Protein AF-A0AAV9DSA7-F1 (afdb_monomer_lite)

Foldseek 3Di:
DDDPVNVVVVVVVVCVVVVVVPDDDDDPPPPPPDDPDDDCPPPVNQVVVCVVVVRDGAPDPPDPSNVVVVQVVCCVPVVDHPDPDPDDPADPVGPDDDDDPDPDD

Organism: Acorus calamus (NCBI:txid4465)

Structure (mmCIF, N/CA/C/O backbone):
data_AF-A0AAV9DSA7-F1
#
_entry.id   AF-A0AAV9DSA7-F1
#
loop_
_atom_site.group_PDB
_atom_site.id
_atom_site.type_symbol
_atom_site.label_atom_id
_atom_site.label_alt_id
_atom_site.label_comp_id
_atom_site.label_asym_id
_atom_site.label_entity_id
_atom_site.label_seq_id
_atom_site.pdbx_PDB_ins_code
_atom_site.Cartn_x
_atom_site.Cartn_y
_atom_site.Cartn_z
_atom_site.occupancy
_atom_site.B_iso_or_equiv
_atom_site.auth_seq_id
_atom_site.auth_comp_id
_atom_site.auth_asym_id
_atom_site.auth_atom_id
_atom_site.pdbx_PDB_model_num
ATOM 1 N N . MET A 1 1 ? 41.291 27.885 34.949 1.00 66.38 1 MET A N 1
ATOM 2 C CA . MET A 1 1 ? 41.569 26.558 34.360 1.00 66.38 1 MET A CA 1
ATOM 3 C C . MET A 1 1 ? 40.286 26.070 33.711 1.00 66.38 1 MET A C 1
ATOM 5 O O . MET A 1 1 ? 39.319 25.838 34.423 1.00 66.38 1 MET A O 1
ATOM 9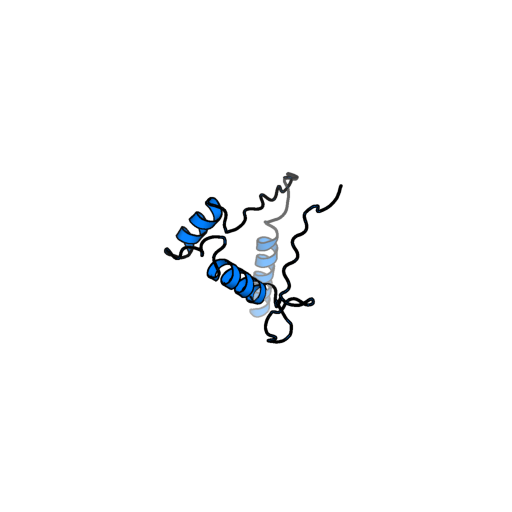 N N . THR A 1 2 ? 40.212 26.038 32.382 1.00 75.44 2 THR A N 1
ATOM 10 C CA . THR A 1 2 ? 39.025 25.543 31.668 1.00 75.44 2 THR A CA 1
ATOM 11 C C . THR A 1 2 ? 38.981 24.016 31.749 1.00 75.44 2 THR A C 1
ATOM 13 O O . THR A 1 2 ? 39.989 23.350 31.528 1.00 75.44 2 THR A O 1
ATOM 16 N N . SER A 1 3 ? 37.828 23.458 32.127 1.00 88.81 3 SER A N 1
ATOM 17 C CA . SER A 1 3 ? 37.649 22.006 32.250 1.00 88.81 3 SER A CA 1
ATOM 18 C C . SER A 1 3 ? 37.728 21.330 30.871 1.00 88.81 3 SER A C 1
ATOM 20 O O . SER A 1 3 ? 37.156 21.857 29.912 1.00 88.81 3 SER A O 1
ATOM 22 N N . PRO A 1 4 ? 38.367 20.153 30.740 1.00 90.50 4 PRO A N 1
ATOM 23 C CA . PRO A 1 4 ? 38.446 19.424 29.469 1.00 90.50 4 PRO A CA 1
ATOM 24 C C . PRO A 1 4 ? 37.063 19.044 28.914 1.00 90.50 4 PRO A C 1
ATOM 26 O O . PRO A 1 4 ? 36.864 19.027 27.701 1.00 90.50 4 PRO A O 1
ATOM 29 N N . ILE A 1 5 ? 36.077 18.831 29.792 1.00 92.69 5 ILE A N 1
ATOM 30 C CA . ILE A 1 5 ? 34.685 18.545 29.406 1.00 92.69 5 ILE A CA 1
ATOM 31 C C . ILE A 1 5 ? 34.055 19.760 28.717 1.00 92.69 5 ILE A C 1
ATOM 33 O O . ILE A 1 5 ? 33.339 19.620 27.729 1.00 92.69 5 ILE A O 1
ATOM 37 N N . PHE A 1 6 ? 34.358 20.966 29.200 1.00 91.81 6 PHE A N 1
ATOM 38 C CA . PHE A 1 6 ? 33.834 22.200 28.622 1.00 91.81 6 PHE A CA 1
ATOM 39 C C . PHE A 1 6 ? 34.348 22.418 27.192 1.00 91.81 6 PHE A C 1
ATOM 41 O O . PHE A 1 6 ? 33.571 22.767 26.307 1.00 91.81 6 PHE A O 1
ATOM 48 N N . LEU A 1 7 ? 35.633 22.144 26.942 1.00 91.31 7 LEU A N 1
ATOM 49 C CA . LEU A 1 7 ? 36.225 22.234 25.602 1.00 91.31 7 LEU A CA 1
ATOM 50 C C . LEU A 1 7 ? 35.625 21.207 24.632 1.00 91.31 7 LEU A C 1
ATOM 52 O O . LEU A 1 7 ? 35.343 21.545 23.484 1.00 91.31 7 LEU A O 1
ATOM 56 N N . PHE A 1 8 ? 35.381 19.979 25.099 1.00 91.81 8 PHE A N 1
ATOM 57 C CA . PHE A 1 8 ? 34.747 18.933 24.294 1.00 91.81 8 PHE A CA 1
ATOM 58 C C . PHE A 1 8 ? 33.315 19.307 23.889 1.00 91.81 8 PHE A C 1
ATOM 60 O O . PHE A 1 8 ? 32.952 19.211 22.716 1.00 91.81 8 PHE A O 1
ATOM 67 N N . LEU A 1 9 ? 32.514 19.792 24.844 1.00 93.06 9 LEU A N 1
ATOM 68 C CA . LEU A 1 9 ? 31.147 20.228 24.567 1.00 93.06 9 LEU A CA 1
ATOM 69 C C . LEU A 1 9 ? 31.126 21.428 23.617 1.00 93.06 9 LEU A C 1
ATOM 71 O O . LEU A 1 9 ? 30.330 21.435 22.681 1.00 93.06 9 LEU A O 1
ATOM 75 N N . LEU A 1 10 ? 32.020 22.403 23.801 1.00 91.12 10 LEU A N 1
ATOM 76 C CA . LEU A 1 10 ? 32.135 23.557 22.909 1.00 91.12 10 LEU A CA 1
ATOM 77 C C . LEU A 1 10 ? 32.443 23.125 21.468 1.00 91.12 10 LEU A C 1
ATOM 79 O O . LEU A 1 10 ? 31.769 23.561 20.538 1.00 91.12 10 LEU A O 1
ATOM 83 N N . PHE A 1 11 ? 33.419 22.233 21.288 1.00 89.94 11 PHE A N 1
ATOM 84 C CA . PHE A 1 11 ? 33.782 21.701 19.975 1.00 89.94 11 PHE A CA 1
ATOM 85 C C . PHE A 1 11 ? 32.600 20.992 19.300 1.00 89.94 11 PHE A C 1
ATOM 87 O O . PHE A 1 11 ? 32.293 21.266 18.140 1.00 89.94 11 PHE A O 1
ATOM 94 N N . PHE A 1 12 ? 31.887 20.139 20.040 1.00 87.69 12 PHE A N 1
ATOM 95 C CA . PHE A 1 12 ? 30.717 19.427 19.527 1.00 87.69 12 PHE A CA 1
ATOM 96 C C . PHE A 1 12 ? 29.600 20.383 19.071 1.00 87.69 12 PHE A C 1
ATOM 98 O O . PHE A 1 12 ? 29.025 20.198 17.999 1.00 87.69 12 PHE A O 1
ATOM 105 N N . HIS A 1 13 ? 29.337 21.453 19.830 1.00 82.75 13 HIS A N 1
ATOM 106 C CA . HIS A 1 13 ? 28.334 22.457 19.459 1.00 82.75 13 HIS A CA 1
ATOM 107 C C . HIS A 1 13 ? 28.728 23.237 18.198 1.00 82.75 13 HIS A C 1
ATOM 109 O O . HIS A 1 13 ? 27.877 23.484 17.346 1.00 82.75 13 HIS A O 1
ATOM 115 N N . VAL A 1 14 ? 30.010 23.582 18.040 1.00 86.88 14 VAL A N 1
ATOM 116 C CA . VAL A 1 14 ? 30.517 24.248 16.828 1.00 86.88 14 VAL A CA 1
ATOM 117 C C . VAL A 1 14 ? 30.311 23.354 15.601 1.00 86.88 14 VAL A C 1
ATOM 119 O O . VAL A 1 14 ? 29.796 23.819 14.586 1.00 86.88 14 VAL A O 1
ATOM 122 N N . VAL A 1 15 ? 30.627 22.059 15.702 1.00 84.69 15 VAL A N 1
ATOM 123 C CA . VAL A 1 15 ? 30.419 21.100 14.603 1.00 84.69 15 VAL A CA 1
ATOM 124 C C . VAL A 1 15 ? 28.939 20.960 14.242 1.00 84.69 15 VAL A C 1
ATOM 126 O O . VAL A 1 15 ? 28.616 20.915 13.059 1.00 84.69 15 VAL A O 1
ATOM 129 N N . LEU A 1 16 ? 28.026 20.948 15.218 1.00 79.81 16 LEU A N 1
ATOM 130 C CA . LEU A 1 16 ? 26.587 20.890 14.940 1.00 79.81 16 LEU A CA 1
ATOM 131 C C . LEU A 1 16 ? 26.065 22.154 14.246 1.00 79.81 16 LEU A C 1
ATOM 133 O O . LEU A 1 16 ? 25.292 22.049 13.294 1.00 79.81 16 LEU A O 1
ATOM 137 N N . ILE A 1 17 ? 26.511 23.338 14.677 1.00 77.25 17 ILE A N 1
ATOM 138 C CA . ILE A 1 17 ? 26.101 24.613 14.072 1.00 77.25 17 ILE A CA 1
ATOM 139 C C . ILE A 1 17 ? 26.574 24.687 12.617 1.00 77.25 17 ILE A C 1
ATOM 141 O O . ILE A 1 17 ? 25.775 24.975 11.729 1.00 77.25 17 ILE A O 1
ATOM 145 N N . PHE A 1 18 ? 27.846 24.379 12.344 1.00 69.38 18 PHE A N 1
ATOM 146 C CA . PHE A 1 18 ? 28.387 24.460 10.983 1.00 69.38 18 PHE A CA 1
ATOM 147 C C . PHE A 1 18 ? 27.989 23.272 10.096 1.00 69.38 18 PHE A C 1
ATOM 149 O O . PHE A 1 18 ? 27.803 23.448 8.894 1.00 69.38 18 PHE A O 1
ATOM 156 N N . GLY A 1 19 ? 27.810 22.079 10.668 1.00 64.25 19 GLY A N 1
ATOM 157 C CA . GLY A 1 19 ? 27.406 20.875 9.941 1.00 64.25 19 GLY A CA 1
ATOM 158 C C . GLY A 1 19 ? 25.939 20.883 9.509 1.00 64.25 19 GLY A C 1
ATOM 159 O O . GLY A 1 19 ? 25.611 20.315 8.471 1.00 64.25 19 GLY A O 1
ATOM 160 N N . PHE A 1 20 ? 25.061 21.558 10.258 1.00 57.72 20 PHE A N 1
ATOM 161 C CA . PHE A 1 20 ? 23.633 21.640 9.933 1.00 57.72 20 PHE A CA 1
ATOM 162 C C . PHE A 1 20 ? 23.244 22.935 9.194 1.00 57.72 20 PHE A C 1
ATOM 164 O O . PHE A 1 20 ? 22.237 22.961 8.489 1.00 57.72 20 PHE A O 1
ATOM 171 N N . ALA A 1 21 ? 24.054 23.999 9.276 1.00 56.41 21 ALA A N 1
ATOM 172 C CA . ALA A 1 21 ? 23.79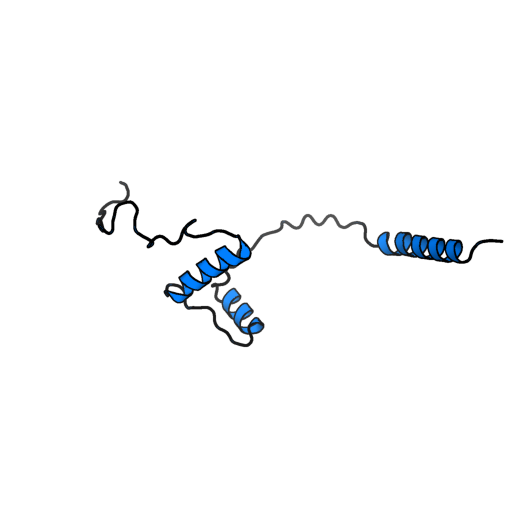4 25.263 8.573 1.00 56.41 21 ALA A CA 1
ATOM 173 C C . ALA A 1 21 ? 24.138 25.246 7.066 1.00 56.41 21 ALA A C 1
ATOM 175 O O . ALA A 1 21 ? 23.796 26.186 6.352 1.00 56.41 21 ALA A O 1
ATOM 176 N N . GLY A 1 22 ? 24.781 24.188 6.553 1.00 54.97 22 GLY A N 1
ATOM 177 C CA . GLY A 1 22 ? 25.168 24.067 5.138 1.00 54.97 22 GLY A CA 1
ATOM 178 C C . GLY A 1 22 ? 24.067 23.595 4.176 1.00 54.97 22 GLY A C 1
ATOM 179 O O . GLY A 1 22 ? 24.331 23.437 2.987 1.00 54.97 22 GLY A O 1
ATOM 180 N N . GLY A 1 23 ? 22.846 23.345 4.656 1.00 55.03 23 GLY A N 1
ATOM 181 C CA . GLY A 1 23 ? 21.782 22.710 3.872 1.00 55.03 23 GLY A CA 1
ATOM 182 C C . GLY A 1 23 ? 20.487 23.513 3.800 1.00 55.03 23 GLY A C 1
ATOM 183 O O . GLY A 1 23 ? 19.435 22.976 4.129 1.00 55.03 23 GLY A O 1
ATOM 184 N N . GLY A 1 24 ? 20.522 24.790 3.403 1.00 54.72 24 GLY A N 1
ATOM 185 C CA . GLY A 1 24 ? 19.303 25.607 3.397 1.00 54.72 24 GLY A CA 1
ATOM 186 C C . GLY A 1 24 ? 19.270 26.782 2.420 1.00 54.72 24 GLY A C 1
ATOM 187 O O . GLY A 1 24 ? 19.566 27.904 2.804 1.00 54.72 24 GLY A O 1
ATOM 188 N N . GLY A 1 25 ? 18.762 26.538 1.204 1.00 47.22 25 GLY A N 1
ATOM 189 C CA . GLY A 1 25 ? 18.079 27.549 0.375 1.00 47.22 25 GLY A CA 1
ATOM 190 C C . GLY A 1 25 ? 18.920 28.195 -0.742 1.00 47.22 25 GLY A C 1
ATOM 191 O O . GLY A 1 25 ? 20.038 28.619 -0.521 1.00 47.22 25 GLY A O 1
ATOM 192 N N . GLY A 1 26 ? 18.442 28.350 -1.978 1.00 49.34 26 GLY A N 1
ATOM 193 C CA . GLY A 1 26 ? 17.099 28.104 -2.478 1.00 49.34 26 GLY A CA 1
ATOM 194 C C . GLY A 1 26 ? 17.027 28.189 -4.002 1.00 49.34 26 GLY A C 1
ATOM 195 O O . GLY A 1 26 ? 17.467 29.150 -4.620 1.00 49.34 26 GLY A O 1
ATOM 196 N N . GLY A 1 27 ? 16.391 27.187 -4.598 1.00 48.31 27 GLY A N 1
ATOM 197 C CA . GLY A 1 27 ? 15.805 27.270 -5.927 1.00 48.31 27 GLY A CA 1
ATOM 198 C C . GLY A 1 27 ? 14.330 26.937 -5.788 1.00 48.31 27 GLY A C 1
ATOM 199 O O . GLY A 1 27 ? 13.981 25.777 -5.564 1.00 48.31 27 GLY A O 1
ATOM 200 N N . ARG A 1 28 ? 13.453 27.943 -5.883 1.00 56.59 28 ARG A N 1
ATOM 201 C CA . ARG A 1 28 ? 11.996 27.746 -5.942 1.00 56.59 28 ARG A CA 1
ATOM 202 C C . ARG A 1 28 ? 11.613 27.162 -7.303 1.00 56.59 28 ARG A C 1
ATOM 204 O O . ARG A 1 28 ? 10.973 27.819 -8.112 1.00 56.59 28 ARG A O 1
ATOM 211 N N . ASN A 1 29 ? 11.984 25.911 -7.549 1.00 56.72 29 ASN A N 1
ATOM 212 C CA . ASN A 1 29 ? 11.346 25.117 -8.584 1.00 56.72 29 ASN A CA 1
ATOM 213 C C . ASN A 1 29 ? 10.059 24.568 -7.981 1.00 56.72 29 ASN A C 1
ATOM 215 O O . ASN A 1 29 ? 10.081 23.555 -7.280 1.00 56.72 29 ASN A O 1
ATOM 219 N N . ARG A 1 30 ? 8.933 25.241 -8.241 1.00 57.62 30 ARG A N 1
ATOM 220 C CA . ARG A 1 30 ? 7.605 24.664 -8.019 1.00 57.62 30 ARG A CA 1
ATOM 221 C C . ARG A 1 30 ? 7.398 23.565 -9.063 1.00 57.62 30 ARG A C 1
ATOM 223 O O . ARG A 1 30 ? 6.678 23.749 -10.036 1.00 57.62 30 ARG A O 1
ATOM 230 N N . ARG A 1 31 ? 8.102 22.444 -8.880 1.00 61.88 31 ARG A N 1
ATOM 231 C CA . ARG A 1 31 ? 7.845 21.192 -9.586 1.00 61.88 31 ARG A CA 1
ATOM 232 C C . ARG A 1 31 ? 6.436 20.783 -9.183 1.00 61.88 31 ARG A C 1
ATOM 234 O O . ARG A 1 31 ? 6.189 20.494 -8.016 1.00 61.88 31 ARG A O 1
ATOM 241 N N . THR A 1 32 ? 5.497 20.838 -10.118 1.00 54.66 32 THR A N 1
ATOM 242 C CA . THR A 1 32 ? 4.220 20.147 -9.965 1.00 54.66 32 THR A CA 1
ATOM 243 C C . THR A 1 32 ? 4.553 18.676 -9.768 1.00 54.66 32 THR A C 1
ATOM 245 O O . THR A 1 32 ? 5.050 18.026 -10.685 1.00 54.66 32 THR A O 1
ATOM 248 N N . PHE A 1 33 ? 4.372 18.168 -8.550 1.00 62.62 33 PHE A N 1
ATOM 249 C CA . PHE A 1 33 ? 4.464 16.738 -8.298 1.00 62.62 33 PHE A CA 1
ATOM 250 C C . PHE A 1 33 ? 3.288 16.083 -9.026 1.00 62.62 33 PHE A C 1
ATOM 252 O O . PHE A 1 33 ? 2.151 16.148 -8.569 1.00 62.62 33 PHE A O 1
ATOM 259 N N . GLY A 1 34 ? 3.553 15.525 -10.205 1.00 59.97 34 GLY A N 1
ATOM 260 C CA . GLY A 1 34 ? 2.659 14.567 -10.835 1.00 59.97 34 GLY A CA 1
ATOM 261 C C . GLY A 1 34 ? 2.935 13.211 -10.206 1.00 59.97 34 GLY A C 1
ATOM 262 O O . GLY A 1 34 ? 4.045 12.697 -10.326 1.00 59.97 34 GLY A O 1
ATOM 263 N N . PHE A 1 35 ? 1.961 12.652 -9.495 1.00 61.69 35 PHE A N 1
ATOM 264 C CA . PHE A 1 35 ? 2.051 11.266 -9.060 1.00 61.69 35 PHE A CA 1
ATOM 265 C C . PHE A 1 35 ? 1.572 10.390 -10.211 1.00 61.69 35 PHE A C 1
ATOM 267 O O . PHE A 1 35 ? 0.385 10.366 -10.531 1.00 61.69 35 PHE A O 1
ATOM 274 N N . GLU A 1 36 ? 2.498 9.686 -10.851 1.00 61.62 36 GLU A N 1
ATOM 275 C CA . GLU A 1 36 ? 2.133 8.580 -11.724 1.00 61.62 36 GLU A CA 1
ATOM 276 C C . GLU A 1 36 ? 1.793 7.385 -10.828 1.00 61.62 36 GLU A C 1
ATOM 278 O O . GLU A 1 36 ? 2.656 6.802 -10.165 1.00 61.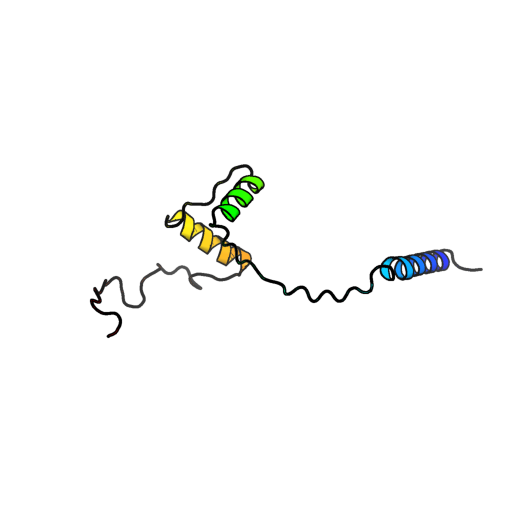62 36 GLU A O 1
ATOM 283 N N . PHE A 1 37 ? 0.502 7.073 -10.726 1.00 57.12 37 PHE A N 1
ATOM 284 C CA . PHE A 1 37 ? 0.031 5.955 -9.920 1.00 57.12 37 PHE A CA 1
ATOM 285 C C . PHE A 1 37 ? 0.276 4.642 -10.666 1.00 57.12 37 PHE A C 1
ATOM 287 O O . PHE A 1 37 ? -0.594 4.130 -11.366 1.00 57.12 37 PHE A O 1
ATOM 294 N N . HIS A 1 38 ? 1.465 4.069 -10.488 1.00 66.94 38 HIS A N 1
ATOM 295 C CA . HIS A 1 38 ? 1.751 2.705 -10.928 1.00 66.94 38 HIS A CA 1
ATOM 296 C C . HIS A 1 38 ? 1.140 1.713 -9.937 1.00 66.94 38 HIS A C 1
ATOM 298 O O . HIS A 1 38 ? 1.540 1.640 -8.773 1.00 66.94 38 HIS A O 1
ATOM 304 N N . ASN A 1 39 ? 0.159 0.924 -10.378 1.00 69.44 39 ASN A N 1
ATOM 305 C CA . ASN A 1 39 ? -0.249 -0.254 -9.618 1.00 69.44 39 ASN A CA 1
ATOM 306 C C . ASN A 1 39 ? 0.913 -1.261 -9.642 1.00 69.44 39 ASN A C 1
ATOM 308 O O . ASN A 1 39 ? 1.472 -1.508 -10.700 1.00 69.44 39 ASN A O 1
ATOM 312 N N . ARG A 1 40 ? 1.257 -1.893 -8.514 1.00 71.31 40 ARG A N 1
ATOM 313 C CA . ARG A 1 40 ? 2.333 -2.906 -8.435 1.00 71.31 40 ARG A CA 1
ATOM 314 C C . ARG A 1 40 ? 2.145 -4.065 -9.429 1.00 71.31 40 ARG A C 1
ATOM 316 O O . ARG A 1 40 ? 3.111 -4.725 -9.786 1.00 71.31 40 ARG A O 1
ATOM 323 N N . TYR A 1 41 ? 0.907 -4.303 -9.857 1.00 75.19 41 TYR A N 1
ATOM 324 C CA . TYR A 1 41 ? 0.550 -5.317 -10.849 1.00 75.19 41 TYR A CA 1
ATOM 325 C C . TYR A 1 41 ? 0.564 -4.814 -12.302 1.00 75.19 41 TYR A C 1
ATOM 327 O O . TYR A 1 41 ? 0.161 -5.556 -13.193 1.00 75.19 41 TYR A O 1
ATOM 335 N N . SER A 1 42 ? 1.000 -3.578 -12.564 1.00 79.81 42 SER A N 1
ATOM 336 C CA . SER A 1 42 ? 1.369 -3.159 -13.919 1.00 79.81 42 SER A CA 1
ATOM 337 C C . SER A 1 42 ? 2.586 -3.951 -14.395 1.00 79.81 42 SER A C 1
ATOM 339 O O . SER A 1 42 ? 3.353 -4.473 -13.587 1.00 79.81 42 SER A O 1
ATOM 341 N N . ASP A 1 43 ? 2.804 -4.014 -15.704 1.00 80.81 43 ASP A N 1
ATOM 342 C CA . ASP A 1 43 ? 3.960 -4.722 -16.269 1.00 80.81 43 ASP A CA 1
ATOM 343 C C . ASP A 1 43 ? 5.289 -4.136 -15.769 1.00 80.81 43 ASP A C 1
ATOM 345 O O . ASP A 1 43 ? 6.208 -4.872 -15.409 1.00 80.81 43 ASP A O 1
ATOM 349 N N . SER A 1 44 ? 5.357 -2.807 -15.638 1.00 79.06 44 SER A N 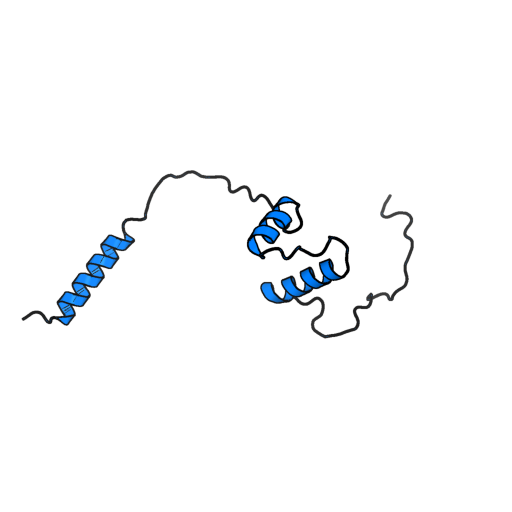1
ATOM 350 C CA . SER A 1 44 ? 6.494 -2.101 -15.040 1.00 79.06 44 SER A CA 1
ATOM 351 C C . SER A 1 44 ? 6.698 -2.460 -13.563 1.00 79.06 44 SER A C 1
ATOM 353 O O . SER A 1 44 ? 7.823 -2.726 -13.142 1.00 79.06 44 SER A O 1
ATOM 355 N N . GLY A 1 45 ? 5.619 -2.513 -12.776 1.00 78.81 45 GLY A N 1
ATOM 356 C CA . GLY A 1 45 ? 5.658 -2.849 -11.353 1.00 78.81 45 GLY A CA 1
ATOM 357 C C . GLY A 1 45 ? 6.014 -4.312 -11.091 1.00 78.81 45 GLY A C 1
ATOM 358 O O . GLY A 1 45 ? 6.780 -4.599 -10.168 1.00 78.81 45 GLY A O 1
ATOM 359 N N . ARG A 1 46 ? 5.518 -5.228 -11.932 1.00 81.69 46 ARG A N 1
ATOM 360 C CA . ARG A 1 46 ? 5.854 -6.656 -11.887 1.00 81.69 46 ARG A CA 1
ATOM 361 C C . ARG A 1 46 ? 7.327 -6.883 -12.185 1.00 81.69 46 ARG A C 1
ATOM 363 O O . ARG A 1 46 ? 7.991 -7.559 -11.408 1.00 81.69 46 ARG A O 1
ATOM 370 N N . ARG A 1 47 ? 7.851 -6.255 -13.241 1.00 80.88 47 ARG A N 1
ATOM 371 C CA . ARG A 1 47 ? 9.269 -6.350 -13.605 1.00 80.88 47 ARG A CA 1
ATOM 372 C C . ARG A 1 47 ? 10.181 -5.795 -12.513 1.00 80.88 47 ARG A C 1
ATOM 374 O O . ARG A 1 47 ? 11.094 -6.486 -12.077 1.00 80.88 47 ARG A O 1
ATOM 381 N N . TRP A 1 48 ? 9.882 -4.592 -12.018 1.00 82.12 48 TRP A N 1
ATOM 382 C CA . TRP A 1 48 ? 10.623 -4.001 -10.902 1.00 82.12 48 TRP A CA 1
ATOM 383 C C . TRP A 1 48 ? 10.616 -4.906 -9.670 1.00 82.12 48 TRP A C 1
ATOM 385 O O . TRP A 1 48 ? 11.616 -5.005 -8.963 1.00 82.12 48 TRP A O 1
ATOM 395 N N . TRP A 1 49 ? 9.487 -5.563 -9.391 1.00 80.44 49 TRP A N 1
ATOM 396 C CA . TRP A 1 49 ? 9.408 -6.436 -8.235 1.00 80.44 49 TRP A CA 1
ATOM 397 C C . TRP A 1 49 ? 10.175 -7.744 -8.450 1.00 80.44 49 TRP A C 1
ATOM 399 O O . TRP A 1 49 ? 10.952 -8.094 -7.573 1.00 80.44 49 TRP A O 1
ATOM 409 N N . ALA A 1 50 ? 10.077 -8.386 -9.615 1.00 82.94 50 ALA A N 1
ATOM 410 C CA . ALA A 1 50 ? 10.868 -9.575 -9.944 1.00 82.94 50 ALA A CA 1
ATOM 411 C C . ALA A 1 50 ? 12.386 -9.328 -9.814 1.00 82.94 50 ALA A C 1
ATOM 413 O O . ALA A 1 50 ? 13.115 -10.155 -9.267 1.00 82.94 50 ALA A O 1
ATOM 414 N N . GLU A 1 51 ? 12.860 -8.150 -10.240 1.00 83.19 51 GLU A N 1
ATOM 415 C CA . GLU A 1 51 ? 14.262 -7.730 -10.086 1.00 83.19 51 GLU A CA 1
ATOM 416 C C . GLU A 1 51 ? 14.684 -7.588 -8.612 1.00 83.19 51 GLU A C 1
ATOM 418 O O . GLU A 1 51 ? 15.847 -7.795 -8.271 1.00 83.19 51 GLU A O 1
ATOM 423 N N . ARG A 1 52 ? 13.751 -7.234 -7.722 1.00 79.88 52 ARG A N 1
ATOM 424 C CA . ARG A 1 52 ? 14.025 -6.955 -6.304 1.00 79.88 52 ARG A CA 1
ATOM 425 C C . ARG A 1 52 ? 13.755 -8.136 -5.376 1.00 79.88 52 ARG A C 1
ATOM 427 O O . ARG A 1 52 ? 14.302 -8.158 -4.277 1.00 79.88 52 ARG A O 1
ATOM 434 N N . SER A 1 53 ? 12.892 -9.062 -5.784 1.00 78.75 53 SER A N 1
ATOM 435 C CA . SER A 1 53 ? 12.523 -10.259 -5.026 1.00 78.75 53 SER A CA 1
ATOM 436 C C . SER A 1 53 ? 13.481 -11.426 -5.247 1.00 78.75 53 SER A C 1
ATOM 438 O O . SER A 1 53 ? 13.370 -12.430 -4.558 1.00 78.75 53 SER A O 1
ATOM 440 N N . GLY A 1 54 ? 14.419 -11.313 -6.193 1.00 76.00 54 GLY A N 1
ATOM 441 C CA . GLY A 1 54 ? 15.276 -12.436 -6.574 1.00 76.00 54 GLY A CA 1
ATOM 442 C C . GLY A 1 54 ? 14.554 -13.479 -7.429 1.00 76.00 54 GLY A C 1
ATOM 443 O O . GLY A 1 54 ? 14.988 -14.626 -7.464 1.00 76.00 54 GLY A O 1
ATOM 444 N N . GLY A 1 55 ? 13.483 -13.086 -8.127 1.00 66.38 55 GLY A N 1
ATOM 445 C CA . GLY A 1 55 ? 12.752 -13.954 -9.052 1.00 66.38 55 GLY A CA 1
ATOM 446 C C . GLY A 1 55 ? 11.379 -14.423 -8.571 1.00 66.38 55 GLY A C 1
ATOM 447 O O . GLY A 1 55 ? 10.699 -15.096 -9.340 1.00 66.38 55 GLY A O 1
ATOM 448 N N . ASP A 1 56 ? 10.928 -14.046 -7.368 1.00 74.75 56 ASP A N 1
ATOM 449 C CA . ASP A 1 56 ? 9.540 -14.311 -6.972 1.00 74.75 56 ASP A CA 1
ATOM 450 C C . ASP A 1 56 ? 8.593 -13.447 -7.808 1.00 74.75 56 ASP A C 1
ATOM 452 O O . ASP A 1 56 ? 8.600 -12.210 -7.716 1.00 74.75 56 ASP A O 1
ATOM 456 N N . GLU A 1 57 ? 7.775 -14.108 -8.622 1.00 76.81 57 GLU A N 1
ATOM 457 C CA . GLU A 1 57 ? 6.750 -13.465 -9.430 1.00 76.81 57 GLU A CA 1
ATOM 458 C C . GLU A 1 57 ? 5.515 -13.137 -8.577 1.00 76.81 57 GLU A C 1
ATOM 460 O O . GLU A 1 57 ? 5.160 -13.843 -7.631 1.00 76.81 57 GLU A O 1
ATOM 465 N N . LEU A 1 58 ? 4.845 -12.025 -8.891 1.00 83.62 58 LEU A N 1
ATOM 466 C CA . LEU A 1 58 ? 3.554 -11.741 -8.268 1.00 83.62 58 LEU A CA 1
ATOM 467 C C . LEU A 1 58 ? 2.506 -12.734 -8.758 1.00 83.62 58 LEU A C 1
ATOM 469 O O . LEU A 1 58 ? 2.503 -13.047 -9.946 1.00 83.62 58 LEU A O 1
ATOM 473 N N . PRO A 1 59 ? 1.547 -13.119 -7.897 1.00 86.81 59 PRO A N 1
ATOM 474 C CA . PRO A 1 59 ? 0.399 -13.891 -8.343 1.00 86.81 59 PRO A CA 1
ATOM 475 C C . PRO A 1 59 ? -0.303 -13.219 -9.526 1.00 86.81 59 PRO A C 1
ATOM 477 O O . PRO A 1 59 ? -0.450 -11.987 -9.558 1.00 86.81 59 PRO A O 1
ATOM 480 N N . GLU A 1 60 ? -0.749 -14.035 -10.477 1.00 86.00 60 GLU A N 1
ATOM 481 C CA . GLU A 1 60 ? -1.446 -13.570 -11.668 1.00 86.00 60 GLU A CA 1
ATOM 482 C C . GLU A 1 60 ? -2.759 -12.871 -11.299 1.00 86.00 60 GLU A C 1
ATOM 484 O O . GLU A 1 60 ? -3.517 -13.300 -10.429 1.00 86.00 60 GLU A O 1
ATOM 489 N N . LYS A 1 61 ? -3.037 -11.743 -11.955 1.00 82.44 61 LYS A N 1
ATOM 490 C CA . LYS A 1 61 ? -4.216 -10.939 -11.641 1.00 82.44 61 LYS A CA 1
ATOM 491 C C . LYS A 1 61 ? -5.492 -11.739 -11.917 1.00 82.44 61 LYS A C 1
ATOM 493 O O . LYS A 1 61 ? -5.722 -12.163 -13.041 1.00 82.44 61 LYS A O 1
ATOM 498 N N . GLY A 1 62 ? -6.356 -11.836 -10.909 1.00 81.62 62 GLY A N 1
ATOM 499 C CA . GLY A 1 62 ? -7.640 -12.532 -11.007 1.00 81.62 62 GLY A CA 1
ATOM 500 C C . GLY A 1 62 ? -7.631 -13.954 -10.446 1.00 81.62 62 GLY A C 1
ATOM 501 O O . GLY A 1 62 ? -8.702 -14.544 -10.335 1.00 81.62 62 GLY A O 1
ATOM 502 N N . THR A 1 63 ? -6.476 -14.488 -10.034 1.00 87.56 63 THR A N 1
ATOM 503 C CA . THR A 1 63 ? -6.430 -15.765 -9.310 1.00 87.56 63 THR A CA 1
ATOM 504 C C . THR A 1 63 ? -6.776 -15.592 -7.829 1.00 87.56 63 THR A C 1
ATOM 506 O O . THR A 1 63 ? -6.784 -14.481 -7.288 1.00 87.56 63 THR A O 1
ATOM 509 N N . VAL A 1 64 ? -7.053 -16.698 -7.138 1.00 87.56 64 VAL A N 1
ATOM 510 C CA . VAL A 1 64 ? -7.339 -16.688 -5.693 1.00 87.56 64 VAL A CA 1
ATOM 511 C C . VAL A 1 64 ? -6.128 -16.176 -4.907 1.00 87.56 64 VAL A C 1
ATOM 513 O O . VAL A 1 64 ? -6.264 -15.368 -3.988 1.00 87.56 64 VAL A O 1
ATOM 516 N N . GLU A 1 65 ? -4.929 -16.572 -5.320 1.00 87.25 65 GLU A N 1
ATOM 517 C CA . GLU A 1 65 ? -3.650 -16.205 -4.712 1.00 87.25 65 GLU A CA 1
ATOM 518 C C . GLU A 1 65 ? -3.395 -14.697 -4.818 1.00 87.25 65 GLU A C 1
ATOM 520 O O . GLU A 1 65 ? -2.876 -14.082 -3.884 1.00 87.25 65 GLU A O 1
ATOM 525 N N . TYR A 1 66 ? -3.813 -14.074 -5.924 1.00 86.75 66 TYR A N 1
ATOM 526 C CA . TYR A 1 66 ? -3.756 -12.625 -6.097 1.00 86.75 66 TYR A CA 1
ATOM 527 C C . TYR A 1 66 ? -4.573 -11.885 -5.043 1.00 86.75 66 TYR A C 1
ATOM 529 O O . TYR A 1 66 ? -4.061 -10.964 -4.395 1.00 86.75 66 TYR A O 1
ATOM 537 N N . TYR A 1 67 ? -5.818 -12.306 -4.827 1.00 86.19 67 TYR A N 1
ATOM 538 C CA . TYR A 1 67 ? -6.681 -11.687 -3.826 1.00 86.19 67 TYR A CA 1
ATOM 539 C C . TYR A 1 67 ? -6.206 -11.989 -2.401 1.00 86.19 67 TYR A C 1
ATOM 541 O O . TYR A 1 67 ? -6.173 -11.081 -1.569 1.00 86.19 67 TYR A O 1
ATOM 549 N N . ALA A 1 68 ? -5.738 -13.209 -2.128 1.00 87.81 68 ALA A N 1
ATOM 550 C CA . ALA A 1 68 ? -5.164 -13.572 -0.833 1.00 87.81 68 ALA A CA 1
ATOM 551 C C . ALA A 1 68 ? -3.929 -12.720 -0.487 1.00 87.81 68 ALA A C 1
ATOM 553 O O . ALA A 1 68 ? -3.813 -12.198 0.628 1.00 87.81 68 ALA A O 1
ATOM 554 N N . HIS A 1 69 ? -3.028 -12.511 -1.451 1.00 86.75 69 HIS A N 1
ATOM 555 C CA . HIS A 1 69 ? -1.851 -11.662 -1.281 1.00 86.75 69 HIS A CA 1
ATOM 556 C C . HIS A 1 69 ? -2.228 -10.187 -1.048 1.00 86.75 69 HIS A C 1
ATOM 558 O O . HIS A 1 69 ? -1.644 -9.527 -0.183 1.00 86.75 69 HIS A O 1
ATOM 564 N N . LEU A 1 70 ? -3.228 -9.660 -1.767 1.00 84.62 70 LEU A N 1
ATOM 565 C CA . LEU A 1 70 ? -3.735 -8.302 -1.543 1.00 84.62 70 LEU A CA 1
ATOM 566 C C . LEU A 1 70 ? -4.297 -8.115 -0.132 1.00 84.62 70 LEU A C 1
ATOM 568 O O . LEU A 1 70 ? -3.912 -7.160 0.545 1.00 84.62 70 LEU A O 1
ATOM 572 N N . THR A 1 71 ? -5.149 -9.035 0.315 1.00 84.69 71 THR A N 1
ATOM 573 C CA . THR A 1 71 ? -5.756 -9.022 1.652 1.00 84.69 71 THR A CA 1
ATOM 574 C C . THR A 1 71 ? -4.701 -9.098 2.748 1.00 84.69 71 THR A C 1
ATOM 576 O O . THR A 1 71 ? -4.700 -8.290 3.676 1.00 84.69 71 THR A O 1
ATOM 579 N N . THR A 1 72 ? -3.756 -10.031 2.618 1.00 85.19 72 THR A N 1
ATOM 580 C CA . THR A 1 72 ? -2.669 -10.220 3.590 1.00 85.19 72 THR A CA 1
ATOM 581 C C . THR A 1 72 ? -1.837 -8.949 3.730 1.00 85.19 72 THR A C 1
ATOM 583 O O . THR A 1 72 ? -1.486 -8.533 4.834 1.00 85.19 72 THR A O 1
ATOM 586 N N . ARG A 1 73 ? -1.558 -8.282 2.606 1.00 82.31 73 ARG A N 1
ATOM 587 C CA . ARG A 1 73 ? -0.802 -7.033 2.583 1.00 82.31 73 ARG A CA 1
ATOM 588 C C . ARG A 1 73 ? -1.584 -5.862 3.180 1.00 82.31 73 ARG A C 1
ATOM 590 O O . ARG A 1 73 ? -0.996 -5.066 3.908 1.00 82.31 73 ARG A O 1
ATOM 597 N N . ASP A 1 74 ? -2.876 -5.729 2.879 1.00 82.38 74 ASP A N 1
ATOM 598 C CA . ASP A 1 74 ? -3.710 -4.666 3.460 1.00 82.38 74 ASP A CA 1
ATOM 599 C C . ASP A 1 74 ? -3.781 -4.804 4.9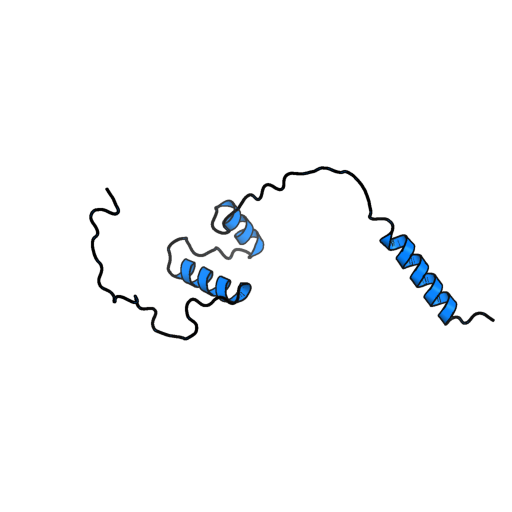88 1.00 82.38 74 ASP A C 1
ATOM 601 O O . ASP A 1 74 ? -3.598 -3.821 5.708 1.00 82.38 74 ASP A O 1
ATOM 605 N N . ARG A 1 75 ? -3.885 -6.043 5.480 1.00 81.69 75 ARG A N 1
ATOM 606 C CA . ARG A 1 75 ? -3.792 -6.364 6.907 1.00 81.69 75 ARG A CA 1
ATOM 607 C C . ARG A 1 75 ? -2.434 -5.989 7.498 1.00 81.69 75 ARG A C 1
ATOM 609 O O . ARG A 1 75 ? -2.393 -5.288 8.504 1.00 81.69 75 ARG A O 1
ATOM 616 N N . LEU A 1 76 ? -1.330 -6.403 6.872 1.00 84.25 76 LEU A N 1
ATOM 617 C CA . LEU A 1 76 ? 0.019 -6.174 7.405 1.00 84.25 76 LEU A CA 1
ATOM 618 C C . LEU A 1 76 ? 0.407 -4.688 7.443 1.00 84.25 76 LEU A C 1
ATOM 620 O O . LEU A 1 76 ? 0.986 -4.230 8.422 1.00 84.25 76 LEU A O 1
ATOM 624 N N . PHE A 1 77 ? 0.113 -3.936 6.379 1.00 80.38 77 PHE A N 1
ATOM 625 C CA . PHE A 1 77 ? 0.603 -2.560 6.233 1.00 80.38 77 PHE A CA 1
ATOM 626 C C . PHE A 1 77 ? -0.404 -1.490 6.638 1.00 80.38 77 PHE A C 1
ATOM 628 O O . PHE A 1 77 ? -0.003 -0.370 6.944 1.00 80.38 77 PHE A O 1
ATOM 635 N N . ARG A 1 78 ? -1.705 -1.787 6.586 1.00 81.56 78 ARG A N 1
ATOM 636 C CA . ARG A 1 78 ? -2.759 -0.811 6.895 1.00 81.56 78 ARG A CA 1
ATOM 637 C C . ARG A 1 78 ? -3.602 -1.206 8.100 1.00 81.56 78 ARG A C 1
ATOM 639 O O . ARG A 1 78 ? -4.452 -0.417 8.495 1.00 81.56 78 ARG A O 1
ATOM 646 N N . GLY A 1 79 ? -3.377 -2.390 8.678 1.00 77.38 79 GLY A N 1
ATOM 647 C CA . GLY A 1 79 ? -4.122 -2.876 9.841 1.00 77.38 79 GLY A CA 1
ATOM 648 C C . GLY A 1 79 ? -5.611 -3.072 9.566 1.00 77.38 79 GLY A C 1
ATOM 649 O O . GLY A 1 79 ? -6.399 -3.145 10.503 1.00 77.38 79 GLY A O 1
ATOM 650 N N . ARG A 1 80 ? -6.010 -3.107 8.290 1.00 76.00 80 ARG A N 1
ATOM 651 C CA . ARG A 1 80 ? -7.400 -3.279 7.887 1.00 76.00 80 ARG A CA 1
ATOM 652 C C . ARG A 1 80 ? -7.671 -4.746 7.654 1.00 76.00 80 ARG A C 1
ATOM 654 O O . ARG A 1 80 ? -6.924 -5.431 6.957 1.00 76.00 80 ARG A O 1
ATOM 661 N N . TRP A 1 81 ? -8.755 -5.201 8.245 1.00 71.25 81 TRP A N 1
ATOM 662 C CA . TRP A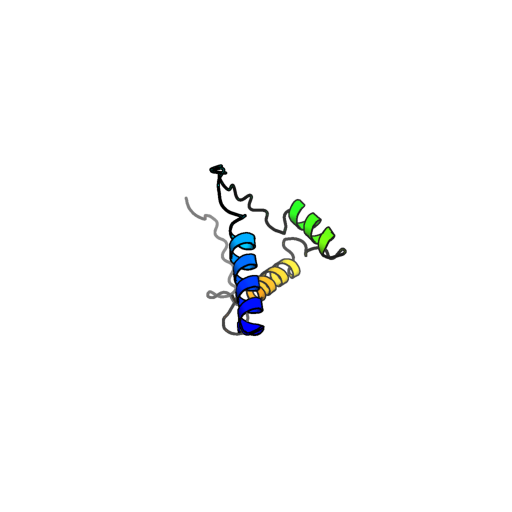 1 81 ? -9.212 -6.571 8.153 1.00 71.25 81 TRP A CA 1
ATOM 663 C C . TRP A 1 81 ? -10.430 -6.599 7.239 1.00 71.25 81 TRP A C 1
ATOM 665 O O . TRP A 1 81 ? -11.214 -5.650 7.228 1.00 71.25 81 TRP A O 1
ATOM 675 N N . LEU A 1 82 ? -10.587 -7.672 6.460 1.00 67.94 82 LEU A N 1
ATOM 676 C CA . LEU A 1 82 ? -11.837 -7.907 5.726 1.00 67.94 82 LEU A CA 1
ATOM 677 C C . LEU A 1 82 ? -13.024 -8.058 6.690 1.00 67.94 82 LEU A C 1
ATOM 679 O O . LEU A 1 82 ? -14.149 -7.729 6.331 1.00 67.94 82 LEU A O 1
ATOM 683 N N . SER A 1 83 ? -12.756 -8.520 7.911 1.00 68.44 83 SER A N 1
ATOM 684 C CA . SER A 1 83 ? -13.718 -8.702 8.992 1.00 68.44 83 SER A CA 1
ATOM 685 C C . SER A 1 83 ? -13.019 -8.570 10.349 1.00 68.44 83 SER A C 1
ATOM 687 O O . SER A 1 83 ? -11.857 -8.941 10.488 1.00 68.44 83 SER A O 1
ATOM 689 N N . ASP A 1 84 ? -13.729 -8.043 11.348 1.00 63.34 84 ASP A N 1
ATOM 690 C CA . ASP A 1 84 ? -13.218 -7.850 12.722 1.00 63.34 84 ASP A CA 1
ATOM 691 C C . ASP A 1 84 ? -13.207 -9.162 13.544 1.00 63.34 84 ASP A C 1
ATOM 693 O O . ASP A 1 84 ? -12.565 -9.279 14.583 1.00 63.34 84 ASP A O 1
ATOM 697 N N . ALA A 1 85 ? -13.893 -10.189 13.038 1.00 66.62 85 ALA A N 1
ATOM 698 C CA . ALA A 1 85 ? -13.865 -11.566 13.525 1.00 66.62 85 ALA A CA 1
ATOM 699 C C . ALA A 1 85 ? -13.463 -12.509 12.374 1.00 66.62 85 ALA A C 1
ATOM 701 O O . ALA A 1 85 ? -13.238 -12.048 11.255 1.00 66.62 85 ALA A O 1
ATOM 702 N N . ASP A 1 86 ? -13.442 -13.820 12.618 1.00 65.62 86 ASP A N 1
ATOM 703 C CA . ASP A 1 86 ? -13.294 -14.868 11.593 1.00 65.62 86 ASP A CA 1
ATOM 704 C C . ASP A 1 86 ? -14.674 -15.454 11.194 1.00 65.62 86 ASP A C 1
ATOM 706 O O . ASP A 1 86 ? -14.926 -16.641 11.413 1.00 65.62 86 ASP A O 1
ATOM 710 N N . PRO A 1 87 ? -15.662 -14.656 10.720 1.00 63.22 87 PRO A N 1
ATOM 711 C CA . PRO A 1 87 ? -16.872 -15.232 10.177 1.00 63.22 87 PRO A CA 1
ATOM 712 C C . PRO A 1 87 ? -16.548 -15.832 8.810 1.00 63.22 87 PRO A C 1
ATOM 714 O O . PRO A 1 87 ? -15.755 -15.294 8.034 1.00 63.22 87 PRO A O 1
ATOM 717 N N . THR A 1 88 ? -17.238 -16.916 8.472 1.00 65.38 88 THR A N 1
ATOM 718 C CA . THR A 1 88 ? -17.378 -17.325 7.077 1.00 65.38 88 THR A CA 1
ATOM 719 C C . THR A 1 88 ? -17.829 -16.106 6.274 1.00 65.38 88 THR A C 1
ATOM 721 O O . THR A 1 88 ? -18.900 -15.560 6.544 1.00 65.38 88 THR A O 1
ATOM 724 N N . VAL A 1 89 ? -16.997 -15.649 5.331 1.00 65.81 89 VAL A N 1
ATOM 725 C CA . VAL A 1 89 ? -17.350 -14.555 4.420 1.00 65.81 89 VAL A CA 1
ATOM 726 C C . VAL A 1 89 ? -18.580 -15.009 3.648 1.00 65.81 89 VAL A C 1
ATOM 728 O O . VAL A 1 89 ? -18.499 -15.860 2.767 1.00 65.81 89 VAL A O 1
ATOM 731 N N . THR A 1 90 ? -19.730 -14.478 4.034 1.00 66.75 90 THR A N 1
ATOM 732 C CA . THR A 1 90 ? -21.012 -14.739 3.395 1.00 66.75 90 THR A CA 1
ATOM 733 C C . THR A 1 90 ? -21.601 -13.410 2.968 1.00 66.75 90 THR A C 1
ATOM 735 O O . THR A 1 90 ? -21.371 -12.374 3.599 1.00 66.75 90 THR A O 1
ATOM 738 N N . PHE A 1 91 ? -22.338 -13.421 1.870 1.00 69.81 91 PHE A N 1
ATOM 739 C CA . PHE A 1 91 ? -23.098 -12.257 1.454 1.00 69.81 91 PHE A CA 1
ATOM 740 C C . PHE A 1 91 ? -24.142 -11.936 2.526 1.00 69.81 91 PHE A C 1
ATOM 742 O O . PHE A 1 91 ? -24.824 -12.834 3.021 1.00 69.81 91 PHE A O 1
ATOM 749 N N . ALA A 1 92 ? -24.278 -10.656 2.877 1.00 69.50 92 ALA A N 1
ATOM 750 C CA . ALA A 1 92 ? -25.256 -10.215 3.872 1.00 69.50 92 ALA A CA 1
ATOM 751 C C . ALA A 1 92 ? -26.700 -10.582 3.476 1.00 69.50 92 ALA A C 1
ATOM 753 O O . ALA A 1 92 ? -27.527 -10.846 4.343 1.00 69.50 92 ALA A O 1
ATOM 754 N N . GLU A 1 93 ? -26.975 -10.650 2.171 1.00 75.94 93 GLU A N 1
ATOM 755 C CA . GLU A 1 93 ? -28.274 -11.017 1.594 1.00 75.94 93 GLU A CA 1
ATOM 756 C C . GLU A 1 93 ? -28.360 -12.502 1.180 1.00 75.94 93 GLU A C 1
ATOM 758 O O . GLU A 1 93 ? -29.336 -12.919 0.566 1.00 75.94 93 GLU A O 1
ATOM 763 N N . GLY A 1 94 ? -27.369 -13.329 1.536 1.00 72.38 94 GLY A N 1
ATOM 764 C CA . GLY A 1 94 ? -27.299 -14.737 1.130 1.00 72.38 94 GLY A CA 1
ATOM 765 C C . GLY A 1 94 ? -26.663 -14.953 -0.251 1.00 72.38 94 GLY A C 1
ATOM 766 O O . GLY A 1 94 ? -26.316 -14.016 -0.959 1.00 72.38 94 GLY A O 1
ATOM 767 N N . ASN A 1 95 ? -26.456 -16.216 -0.637 1.00 73.19 95 ASN A N 1
ATOM 768 C CA . ASN A 1 95 ? -25.768 -16.588 -1.887 1.00 73.19 95 ASN A CA 1
ATOM 769 C C . ASN A 1 95 ? -26.695 -16.581 -3.123 1.00 73.19 95 ASN A C 1
ATOM 771 O O . ASN A 1 95 ? -26.431 -17.261 -4.117 1.00 73.19 95 ASN A O 1
ATOM 775 N N . GLU A 1 96 ? -27.821 -15.873 -3.048 1.00 82.00 96 GLU A N 1
ATOM 776 C CA . GLU A 1 96 ? -28.758 -15.764 -4.159 1.00 82.00 96 GLU A CA 1
ATOM 777 C C . GLU A 1 96 ? -28.173 -14.831 -5.222 1.00 82.00 96 GLU A C 1
ATOM 779 O O . GLU A 1 96 ? -27.893 -13.660 -4.982 1.00 82.00 96 GLU A O 1
ATOM 784 N N . THR A 1 97 ? -27.948 -15.367 -6.420 1.00 78.00 97 THR A N 1
ATOM 785 C CA . THR A 1 97 ? -27.469 -14.570 -7.551 1.00 78.00 97 THR A CA 1
ATOM 786 C C . THR A 1 97 ? -28.674 -14.046 -8.320 1.00 78.00 97 THR A C 1
ATOM 788 O O . THR A 1 97 ? -29.404 -14.824 -8.933 1.00 78.00 97 THR A O 1
ATOM 791 N N . VAL A 1 98 ? -28.882 -12.729 -8.314 1.00 79.50 98 VAL A N 1
ATOM 792 C CA . VAL A 1 98 ? -29.944 -12.087 -9.100 1.00 79.50 98 VAL A CA 1
ATOM 793 C C . VAL A 1 98 ? -29.371 -11.597 -10.426 1.00 79.50 98 VAL A C 1
ATOM 795 O O . VAL A 1 98 ? -28.417 -10.821 -10.463 1.00 79.50 98 VAL A O 1
ATOM 798 N N . TYR A 1 99 ? -29.970 -12.030 -11.536 1.00 79.88 99 TYR A N 1
ATOM 799 C CA . TYR A 1 99 ? -29.651 -11.493 -12.854 1.00 79.88 99 TYR A CA 1
ATOM 800 C C . TYR A 1 99 ? -30.405 -10.179 -13.076 1.00 79.88 99 TYR A C 1
ATOM 802 O O . TYR A 1 99 ? -31.625 -10.163 -13.251 1.00 79.88 99 TYR A O 1
ATOM 810 N N . ILE A 1 100 ? -29.671 -9.068 -13.061 1.00 85.19 100 ILE A N 1
ATOM 811 C CA . ILE A 1 100 ? -30.221 -7.732 -13.292 1.00 85.19 100 ILE A CA 1
ATOM 812 C C . ILE A 1 100 ? -29.975 -7.359 -14.755 1.00 85.19 100 ILE A C 1
ATOM 814 O O . ILE A 1 100 ? -28.855 -7.059 -15.158 1.00 85.19 100 ILE A O 1
ATOM 818 N N . ASN A 1 101 ? -31.045 -7.377 -15.552 1.00 79.50 101 ASN A N 1
ATOM 819 C CA . ASN A 1 101 ? -31.012 -7.078 -16.989 1.00 79.50 101 ASN A CA 1
ATOM 820 C C . ASN A 1 101 ? -30.765 -5.600 -17.324 1.00 79.50 101 ASN A C 1
ATOM 822 O O . ASN A 1 101 ? -30.468 -5.274 -18.470 1.00 79.50 101 ASN A O 1
ATOM 826 N N . ASN A 1 102 ? -30.932 -4.698 -16.358 1.00 76.94 102 ASN A N 1
ATOM 827 C CA . ASN A 1 102 ? -30.780 -3.268 -16.574 1.00 76.94 102 ASN A CA 1
ATOM 828 C C . ASN A 1 102 ? -30.281 -2.591 -15.289 1.00 76.94 102 ASN A C 1
ATOM 830 O O . ASN A 1 102 ? -30.969 -2.628 -14.271 1.00 76.94 102 ASN A O 1
ATOM 834 N N . LEU A 1 103 ? -29.089 -1.990 -15.331 1.00 78.75 103 LEU A N 1
ATOM 835 C CA . LEU A 1 103 ? -28.475 -1.285 -14.193 1.00 78.75 103 LEU A CA 1
ATOM 836 C C . LEU A 1 103 ? -28.883 0.200 -14.117 1.00 78.75 103 LEU A C 1
ATOM 838 O O . LEU A 1 103 ? -28.344 0.950 -13.306 1.00 78.75 103 LEU A O 1
ATOM 842 N N . GLY A 1 104 ? -29.838 0.614 -14.949 1.00 71.75 104 GLY A N 1
ATOM 843 C CA . GLY A 1 104 ? -30.355 1.975 -15.051 1.00 71.75 104 GLY A CA 1
ATOM 844 C C . GLY A 1 104 ? -30.700 2.289 -16.506 1.00 71.75 104 GLY A C 1
ATOM 845 O O . GLY A 1 104 ? -29.944 1.911 -17.398 1.00 71.75 104 GLY A O 1
ATOM 846 N N . LEU A 1 105 ? -31.854 2.931 -16.728 1.00 54.16 105 LEU A N 1
ATOM 847 C CA . LEU A 1 105 ? -32.283 3.439 -18.041 1.00 54.16 105 LEU A CA 1
ATOM 848 C C . LEU A 1 105 ? -31.286 4.446 -18.626 1.00 54.16 105 LEU A C 1
ATOM 850 O O . LEU A 1 105 ? -30.777 5.281 -17.844 1.00 54.16 105 LEU A O 1
#

pLDDT: mean 75.02, std 11.51, range [47.22, 93.06]

Radius of gyration: 28.07 Å; chains: 1; bounding box: 74×45×52 Å

Sequence (105 aa):
MTSPIFLFLLFFHVVLIFGFAGGGGGGRNRRTFGFEFHNRYSDSGRRWWAERSGGDELPEKGTVEYYAHLTTRDRLFRGRWLSDADPTVTFAEGNETVYINNLGL

Secondary structure (DSSP, 8-state):
---HHHHHHHHHHHHHHHHHTTS----------------TTSHHHHHHHHHHHTS-PPPPTTSHHHHHHHHHHHHHHH---S-SS------TT-S-----S-S--